Protein AF-A0A1Q6Q0C8-F1 (afdb_monomer)

Secondary structure (DSSP, 8-state):
---SS---THHHHHHHHHHHHH-SS--HHHHHHHTT--SHHHHHHHHHHHHHHHHHHHHHHHTT--HHHHHHHHHHHHHHS-HHHHHHHHHHHHHTT--

Solvent-accessible surface area (backbone atoms only — not comparable to full-atom values): 5776 Å² total; per-residue (Å²): 143,89,85,91,80,82,65,49,73,63,48,57,60,48,43,50,53,58,39,54,77,75,34,100,72,75,51,75,67,56,51,29,50,75,73,65,36,81,44,77,66,38,51,53,51,51,52,52,43,51,53,38,31,54,52,43,20,56,49,35,35,69,77,67,39,56,67,71,58,16,46,60,49,17,47,54,42,46,76,70,58,51,71,68,58,48,53,52,49,54,48,53,50,64,74,67,66,78,120

Foldseek 3Di:
DDDLQPDFPVLQVVLVVVVVVVDVDDDPCSSCVVSPVNDPVSVVVVVQLVVQLVLQLVVVVLVVDPSVVSNVVSSVCSRPDDPVRSVVSVCVCVVVPSD

Structure (mmCIF, N/CA/C/O backbone):
data_AF-A0A1Q6Q0C8-F1
#
_entry.id   AF-A0A1Q6Q0C8-F1
#
loop_
_atom_site.group_PDB
_atom_site.id
_atom_site.type_symbol
_atom_site.label_atom_id
_atom_site.label_alt_id
_atom_site.label_comp_id
_atom_site.label_asym_id
_atom_site.label_entity_id
_atom_site.label_seq_id
_atom_site.pdbx_PDB_ins_code
_atom_site.Cartn_x
_atom_site.Cartn_y
_atom_site.Cartn_z
_atom_site.occupancy
_atom_site.B_iso_or_equiv
_atom_site.auth_seq_id
_atom_site.auth_comp_id
_atom_site.auth_asym_id
_atom_site.auth_atom_id
_atom_site.pdbx_PDB_model_num
ATOM 1 N N . MET A 1 1 ? -21.665 -11.788 7.758 1.00 43.53 1 MET A N 1
ATOM 2 C CA . MET A 1 1 ? -20.644 -10.866 8.292 1.00 43.53 1 MET A CA 1
ATOM 3 C C . MET A 1 1 ? -19.365 -11.117 7.520 1.00 43.53 1 MET A C 1
ATOM 5 O O . MET A 1 1 ? -18.781 -12.157 7.768 1.00 43.53 1 MET A O 1
ATOM 9 N N . SER A 1 2 ? -18.986 -10.247 6.582 1.00 38.97 2 SER A N 1
ATOM 10 C CA . SER A 1 2 ? -17.627 -10.183 6.005 1.00 38.97 2 SER A CA 1
ATOM 11 C C . SER A 1 2 ? -17.652 -9.330 4.737 1.00 38.97 2 SER A C 1
ATOM 13 O O . SER A 1 2 ? -18.251 -9.757 3.755 1.00 38.97 2 SER A O 1
ATOM 15 N N . ASN A 1 3 ? -17.053 -8.137 4.787 1.00 40.44 3 ASN A N 1
ATOM 16 C CA . ASN A 1 3 ? -16.285 -7.512 3.694 1.00 40.44 3 ASN A CA 1
ATOM 17 C C . ASN A 1 3 ? -15.950 -6.060 4.065 1.00 40.44 3 ASN A C 1
ATOM 19 O O . ASN A 1 3 ? -16.523 -5.130 3.520 1.00 40.44 3 ASN A O 1
ATOM 23 N N . VAL A 1 4 ? -15.032 -5.867 5.016 1.00 41.34 4 VAL A N 1
ATOM 24 C CA . VAL A 1 4 ? -14.479 -4.530 5.340 1.00 41.34 4 VAL A CA 1
ATOM 25 C C . VAL A 1 4 ? -13.006 -4.429 4.905 1.00 41.34 4 VAL A C 1
ATOM 27 O O . VAL A 1 4 ? -12.299 -3.512 5.283 1.00 41.34 4 VAL A O 1
ATOM 30 N N . LEU A 1 5 ? -12.504 -5.390 4.120 1.00 40.50 5 LEU A N 1
ATOM 31 C CA . LEU A 1 5 ? -11.071 -5.505 3.810 1.00 40.50 5 LEU A CA 1
ATOM 32 C C . LEU A 1 5 ? -10.750 -5.465 2.306 1.00 40.50 5 LEU A C 1
ATOM 34 O O . LEU A 1 5 ? -9.629 -5.785 1.935 1.00 40.50 5 LEU A O 1
ATOM 38 N N . ASN A 1 6 ? -11.708 -5.110 1.439 1.00 47.34 6 ASN A N 1
ATOM 39 C CA . ASN A 1 6 ? -11.509 -5.164 -0.019 1.00 47.34 6 ASN A CA 1
ATOM 40 C C . ASN A 1 6 ? -11.200 -3.814 -0.691 1.00 47.34 6 ASN A C 1
ATOM 42 O O . ASN A 1 6 ? -11.198 -3.735 -1.911 1.00 47.34 6 ASN A O 1
ATOM 46 N N . GLU A 1 7 ? -10.946 -2.740 0.046 1.00 44.62 7 GLU A N 1
ATOM 47 C CA . GLU A 1 7 ? -10.798 -1.421 -0.580 1.00 44.62 7 GLU A CA 1
ATOM 48 C C . GLU A 1 7 ? -9.386 -0.886 -0.338 1.00 44.62 7 GLU A C 1
ATOM 50 O O . GLU A 1 7 ? -9.130 0.041 0.428 1.00 44.62 7 GLU A O 1
ATOM 55 N N . SER A 1 8 ? -8.476 -1.603 -1.001 1.00 61.62 8 SER A N 1
ATOM 56 C CA . SER A 1 8 ? -7.214 -1.151 -1.589 1.00 61.62 8 SER A CA 1
ATOM 57 C C . SER A 1 8 ? -7.218 0.361 -1.883 1.00 61.62 8 SER A C 1
ATOM 59 O O . SER A 1 8 ? -8.232 0.878 -2.333 1.00 61.62 8 SER A O 1
ATOM 61 N N . ALA A 1 9 ? -6.100 1.045 -1.599 1.00 46.41 9 ALA A N 1
ATOM 62 C CA . ALA A 1 9 ? -5.702 2.457 -1.805 1.00 46.41 9 ALA A CA 1
ATOM 63 C C . ALA A 1 9 ? -6.622 3.461 -2.557 1.00 46.41 9 ALA A C 1
ATOM 65 O O . ALA A 1 9 ? -6.619 4.647 -2.211 1.00 46.41 9 ALA A O 1
ATOM 66 N N . GLU A 1 10 ? -7.414 3.031 -3.539 1.00 48.78 10 GLU A N 1
ATOM 67 C CA . GLU A 1 10 ? -8.526 3.781 -4.136 1.00 48.78 10 GLU A CA 1
ATOM 68 C C . GLU A 1 10 ? -9.459 4.364 -3.068 1.00 48.78 10 GLU A C 1
ATOM 70 O O . GLU A 1 10 ? -9.798 5.541 -3.150 1.00 48.78 10 GLU A O 1
ATOM 75 N N . ASN A 1 11 ? -9.739 3.630 -1.987 1.00 61.69 11 ASN A N 1
ATOM 76 C CA . ASN A 1 11 ? -10.649 4.106 -0.943 1.00 61.69 11 ASN A CA 1
ATOM 77 C C . ASN A 1 11 ? -10.144 5.342 -0.197 1.00 61.69 11 ASN A C 1
ATOM 79 O O . ASN A 1 11 ? -10.934 6.157 0.263 1.00 61.69 11 ASN A O 1
ATOM 83 N N . TYR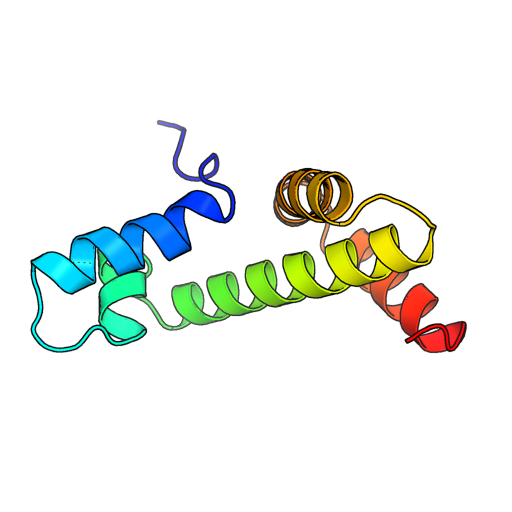 A 1 12 ? -8.826 5.506 -0.043 1.00 66.75 12 TYR A N 1
ATOM 84 C CA . TYR A 1 12 ? -8.268 6.627 0.716 1.00 66.75 12 TYR A CA 1
ATOM 85 C C . TYR A 1 12 ? -8.309 7.919 -0.105 1.00 66.75 12 TYR A C 1
ATOM 87 O O . TYR A 1 12 ? -8.732 8.960 0.397 1.00 66.75 12 TYR A O 1
ATOM 95 N N . LEU A 1 13 ? -7.921 7.850 -1.384 1.00 62.22 13 LEU A N 1
ATOM 96 C CA . LEU A 1 13 ? -8.008 8.982 -2.312 1.00 62.22 13 LEU A CA 1
ATOM 97 C C . LEU A 1 13 ? -9.463 9.317 -2.660 1.00 62.22 13 LEU A C 1
ATOM 99 O O . LEU A 1 13 ? -9.816 10.495 -2.723 1.00 62.22 13 LEU A O 1
ATOM 103 N N . GLU A 1 14 ? -10.318 8.306 -2.812 1.00 69.62 14 GLU A N 1
ATOM 104 C CA . GLU A 1 14 ? -11.760 8.475 -2.996 1.00 69.62 14 GLU A CA 1
ATOM 105 C C . GLU A 1 14 ? -12.409 9.081 -1.748 1.00 69.62 14 GLU A C 1
ATOM 107 O O . GLU A 1 14 ? -13.160 10.048 -1.857 1.00 69.62 14 GLU A O 1
ATOM 112 N N . THR A 1 15 ? -12.037 8.626 -0.549 1.00 74.25 15 THR A N 1
ATOM 113 C CA . THR A 1 15 ? -12.501 9.224 0.712 1.00 74.25 15 THR A CA 1
ATOM 114 C C . THR A 1 15 ? -12.049 10.676 0.838 1.00 74.25 15 THR A C 1
ATOM 116 O O . THR A 1 15 ? -12.844 11.535 1.218 1.00 74.25 15 THR A O 1
ATOM 119 N N . ILE A 1 16 ? -10.805 10.999 0.474 1.00 75.62 16 ILE A N 1
ATOM 120 C CA . ILE A 1 16 ? -10.331 12.390 0.434 1.00 75.62 16 ILE A CA 1
ATOM 121 C C . ILE A 1 16 ? -11.170 13.215 -0.545 1.00 75.62 16 ILE A C 1
ATOM 123 O O . ILE A 1 16 ? -11.597 14.316 -0.194 1.00 75.62 16 ILE A O 1
ATOM 127 N N . LEU A 1 17 ? -11.444 12.693 -1.744 1.00 74.56 17 LEU A N 1
ATOM 128 C CA . LEU A 1 17 ? -12.253 13.375 -2.752 1.00 74.56 17 LEU A CA 1
ATOM 129 C C . LEU A 1 17 ? -13.685 13.619 -2.249 1.00 74.56 17 LEU A C 1
ATOM 131 O O . LEU A 1 17 ? -14.164 14.753 -2.301 1.00 74.56 17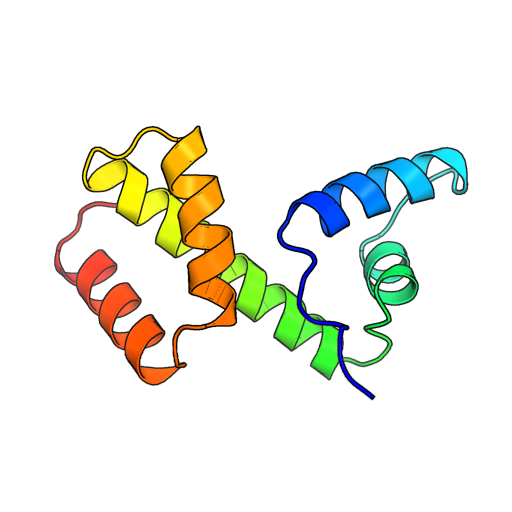 LEU A O 1
ATOM 135 N N . ILE A 1 18 ? -14.336 12.601 -1.690 1.00 75.94 18 ILE A N 1
ATOM 136 C CA . ILE A 1 18 ? -15.685 12.681 -1.111 1.00 75.94 18 ILE A CA 1
ATOM 137 C C . ILE A 1 18 ? -15.726 13.697 0.036 1.00 75.94 18 ILE A C 1
ATOM 139 O O . ILE A 1 18 ? -16.631 14.532 0.100 1.00 75.94 18 ILE A O 1
ATOM 143 N N . LEU A 1 19 ? -14.750 13.658 0.944 1.00 78.94 19 LEU A N 1
ATOM 144 C CA . LEU A 1 19 ? -14.687 14.577 2.079 1.00 78.94 19 LEU A CA 1
ATOM 145 C C . LEU A 1 19 ? -14.368 16.009 1.639 1.00 78.94 19 LEU A C 1
ATOM 147 O O . LEU A 1 19 ? -14.909 16.940 2.228 1.00 78.94 19 LEU A O 1
ATOM 151 N N . SER A 1 20 ? -13.577 16.207 0.581 1.00 79.06 20 SER A N 1
ATOM 152 C CA . SER A 1 20 ? -13.256 17.543 0.048 1.00 79.06 20 SER A CA 1
ATOM 153 C C . SER A 1 20 ? -14.472 18.272 -0.530 1.00 79.06 20 SER A C 1
ATOM 155 O O . SER A 1 20 ? -14.510 19.499 -0.551 1.00 79.06 20 SER A O 1
ATOM 157 N N . GLN A 1 21 ? -15.495 17.524 -0.956 1.00 82.25 21 GLN A N 1
ATOM 158 C CA . GLN A 1 21 ? -16.769 18.077 -1.421 1.00 82.25 21 GLN A CA 1
ATOM 159 C C . GLN A 1 21 ? -17.720 18.420 -0.264 1.00 82.25 21 GLN A C 1
ATOM 161 O O . GLN A 1 21 ? -18.634 19.226 -0.437 1.00 82.25 21 GLN A O 1
ATOM 166 N N . LYS A 1 22 ? -17.526 17.807 0.912 1.00 79.94 22 LYS A N 1
ATOM 167 C CA . LYS A 1 22 ? -18.402 17.948 2.088 1.00 79.94 22 LYS A CA 1
ATOM 168 C C . LYS A 1 22 ? -17.835 18.887 3.155 1.00 79.94 22 LYS A C 1
ATOM 170 O O . LYS A 1 22 ? -18.604 19.474 3.914 1.00 79.94 22 LYS A O 1
ATOM 175 N N . LEU A 1 23 ? -16.512 19.005 3.248 1.00 80.81 23 LEU A N 1
ATOM 176 C CA . LEU A 1 23 ? -15.807 19.738 4.295 1.00 80.81 23 LEU A CA 1
ATOM 177 C C . LEU A 1 23 ? -14.907 20.820 3.683 1.00 80.81 23 LEU A C 1
ATOM 179 O O . LEU A 1 23 ? -14.208 20.551 2.710 1.00 80.81 23 LEU A O 1
ATOM 183 N N . PRO A 1 24 ? -14.846 22.024 4.281 1.00 79.00 24 PRO A N 1
ATOM 184 C CA . PRO A 1 24 ? -13.958 23.087 3.807 1.00 79.00 24 PRO A CA 1
ATOM 185 C C . PRO A 1 24 ? -12.469 22.740 3.964 1.00 79.00 24 PRO A C 1
ATOM 187 O O . PRO A 1 24 ? -11.635 23.295 3.254 1.00 79.00 24 PRO A O 1
ATOM 190 N N . VAL A 1 25 ? -12.128 21.834 4.888 1.00 79.50 25 VAL A N 1
ATOM 191 C CA . VAL A 1 25 ? -10.780 21.283 5.081 1.00 79.50 25 VAL A CA 1
ATOM 192 C C . VAL A 1 25 ? -10.913 19.824 5.510 1.00 79.50 25 VAL A C 1
ATOM 194 O O . VAL A 1 25 ? -11.637 19.530 6.461 1.00 79.50 25 VAL A O 1
ATOM 197 N N . VAL A 1 26 ? -10.194 18.924 4.838 1.00 76.06 26 VAL A N 1
ATOM 198 C CA . VAL A 1 26 ? -10.132 17.494 5.177 1.00 76.06 26 VAL A CA 1
ATOM 199 C C . VAL A 1 26 ? -8.914 17.243 6.057 1.00 76.06 26 VAL A C 1
ATOM 201 O O . VAL A 1 26 ? -7.791 17.567 5.671 1.00 76.06 26 VAL A O 1
ATOM 204 N N . ARG A 1 27 ? -9.113 16.664 7.242 1.00 77.56 27 ARG A N 1
ATOM 205 C CA . ARG A 1 27 ? -8.024 16.253 8.139 1.00 77.56 27 ARG A CA 1
ATOM 20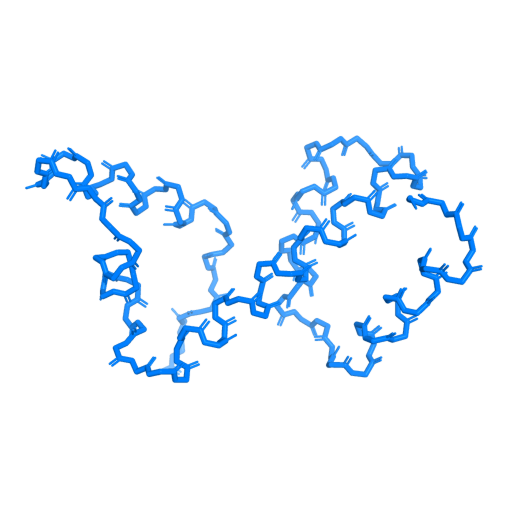6 C C . ARG A 1 27 ? -7.955 14.735 8.210 1.00 77.56 27 ARG A C 1
ATOM 208 O O . ARG A 1 27 ? -8.942 14.041 7.984 1.00 77.56 27 ARG A O 1
ATOM 215 N N . SER A 1 28 ? -6.808 14.213 8.630 1.00 67.81 28 SER A N 1
ATOM 216 C CA . SER A 1 28 ? -6.580 12.768 8.765 1.00 67.81 28 SER A CA 1
ATOM 217 C C . SER A 1 28 ? -7.593 12.077 9.692 1.00 67.81 28 SER A C 1
ATOM 219 O O . SER A 1 28 ? -7.967 10.933 9.462 1.00 67.81 28 SER A O 1
ATOM 221 N N . VAL A 1 29 ? -8.094 12.792 10.705 1.00 65.06 29 VAL A N 1
ATOM 222 C CA . VAL A 1 29 ? -9.176 12.341 11.600 1.00 65.06 29 VAL A CA 1
ATOM 223 C C . VAL A 1 29 ? -10.511 12.162 10.870 1.00 65.06 29 VAL A C 1
ATOM 225 O O . VAL A 1 29 ? -11.273 11.260 11.204 1.00 65.06 29 VAL A O 1
ATOM 228 N N . ASP A 1 30 ? -10.803 12.994 9.874 1.00 74.69 30 ASP A N 1
ATOM 229 C CA . ASP A 1 30 ? -12.060 12.935 9.130 1.00 74.69 30 ASP A CA 1
ATOM 230 C C . ASP A 1 30 ? -12.055 11.712 8.189 1.00 74.69 30 ASP A C 1
ATOM 232 O O . ASP A 1 30 ? -13.035 10.975 8.134 1.00 74.69 30 ASP A O 1
ATOM 236 N N . ILE A 1 31 ? -10.905 11.417 7.569 1.00 73.75 31 ILE A N 1
ATOM 237 C CA . ILE A 1 31 ? -10.680 10.212 6.749 1.00 73.75 31 ILE A CA 1
ATOM 238 C C . ILE A 1 31 ? -10.773 8.944 7.604 1.00 73.75 31 ILE A C 1
ATOM 240 O O . ILE A 1 31 ? -11.476 8.003 7.250 1.00 73.75 31 ILE A O 1
ATOM 244 N N . ALA A 1 32 ? -10.112 8.932 8.765 1.00 68.38 32 ALA A N 1
ATOM 245 C CA . ALA A 1 32 ? -10.173 7.810 9.697 1.00 68.38 32 ALA A CA 1
ATOM 246 C C . ALA A 1 32 ? -11.607 7.552 10.188 1.00 68.38 32 ALA A C 1
ATOM 248 O O . ALA A 1 32 ? -12.018 6.402 10.297 1.00 68.38 32 ALA A O 1
ATOM 249 N N . ASN A 1 33 ? -12.392 8.602 10.441 1.00 69.31 33 ASN A N 1
ATOM 250 C CA . ASN A 1 33 ? -13.797 8.466 10.824 1.00 69.31 33 ASN A CA 1
ATOM 251 C C . ASN A 1 33 ? -14.676 7.918 9.692 1.00 69.31 33 ASN A C 1
ATOM 253 O O . ASN A 1 33 ? -15.511 7.057 9.972 1.00 69.31 33 ASN A O 1
ATOM 257 N N . GLU A 1 34 ? -14.490 8.393 8.457 1.00 74.69 34 GLU A N 1
ATOM 258 C CA . GLU A 1 34 ? -15.238 7.926 7.278 1.00 74.69 34 GLU A CA 1
ATOM 259 C C . GLU A 1 34 ? -14.918 6.454 6.970 1.00 74.69 34 GLU A C 1
ATOM 261 O O . GLU A 1 34 ? -15.820 5.664 6.711 1.00 74.69 34 GLU A O 1
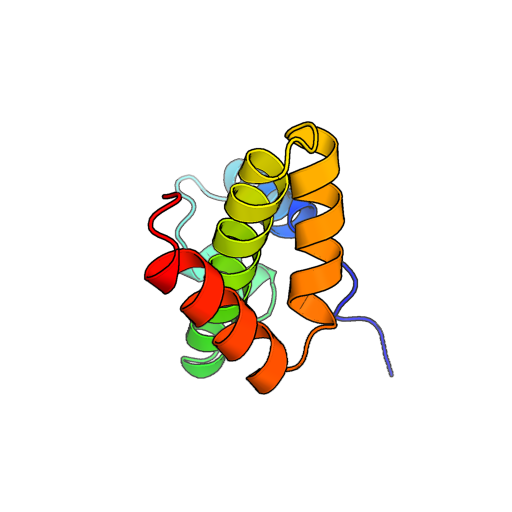ATOM 266 N N . LEU A 1 35 ? -13.653 6.053 7.136 1.00 69.19 35 LEU A N 1
ATOM 267 C CA . LEU A 1 35 ? -13.192 4.667 6.993 1.00 69.19 35 LEU A CA 1
ATOM 268 C C . LEU A 1 35 ? -13.455 3.788 8.237 1.00 69.19 35 LEU A C 1
ATOM 270 O O . LEU A 1 35 ? -13.085 2.616 8.268 1.00 69.19 35 LEU A O 1
ATOM 274 N N . GLY A 1 36 ? -14.086 4.324 9.287 1.00 63.72 36 GLY A N 1
ATOM 275 C CA . GLY A 1 36 ? -14.474 3.567 10.486 1.00 63.72 36 GLY A CA 1
ATOM 276 C C . GLY A 1 36 ? -13.365 3.318 11.523 1.00 63.72 36 GLY A C 1
ATOM 277 O O . GLY A 1 36 ? -13.601 2.645 12.530 1.00 63.72 36 GLY A O 1
ATOM 278 N N . PHE A 1 37 ? -12.179 3.902 11.359 1.00 62.22 37 PHE A N 1
ATOM 279 C CA . PHE A 1 37 ? -11.051 3.849 12.295 1.00 62.22 37 PHE A CA 1
ATOM 280 C C . PHE A 1 37 ? -11.205 4.865 13.444 1.00 62.22 37 PHE A C 1
ATOM 282 O O . PHE A 1 37 ? -10.501 5.867 13.529 1.00 62.22 37 PHE A O 1
ATOM 289 N N . LYS A 1 38 ? -12.130 4.610 14.376 1.00 53.03 38 LYS A N 1
ATOM 290 C CA . LYS A 1 38 ? -12.455 5.524 15.500 1.00 53.03 38 LYS A CA 1
ATOM 291 C C . LYS A 1 38 ? -11.559 5.403 16.743 1.00 53.03 38 LYS A C 1
ATOM 293 O O . LYS A 1 38 ? -11.893 5.937 17.798 1.00 53.03 38 LYS A O 1
ATOM 298 N N . THR A 1 39 ? -10.446 4.678 16.670 1.00 60.84 39 THR A N 1
ATOM 299 C CA . THR A 1 39 ? -9.614 4.346 17.842 1.00 60.84 39 THR A CA 1
ATOM 300 C C . THR A 1 39 ? -8.130 4.609 17.572 1.00 60.84 39 THR A C 1
ATOM 302 O O . THR A 1 39 ? -7.715 4.513 16.418 1.00 60.84 39 THR A O 1
ATOM 305 N N . PRO A 1 40 ? -7.302 4.895 18.601 1.00 57.69 40 PRO A N 1
ATOM 306 C CA . PRO A 1 40 ? -5.843 4.988 18.457 1.00 57.69 40 PRO A CA 1
ATOM 307 C C . PRO A 1 40 ? -5.229 3.761 17.767 1.00 57.69 40 PRO A C 1
ATOM 309 O O . PRO A 1 40 ? -4.335 3.896 16.938 1.00 57.69 40 PRO A O 1
ATOM 312 N N . SER A 1 41 ? -5.791 2.577 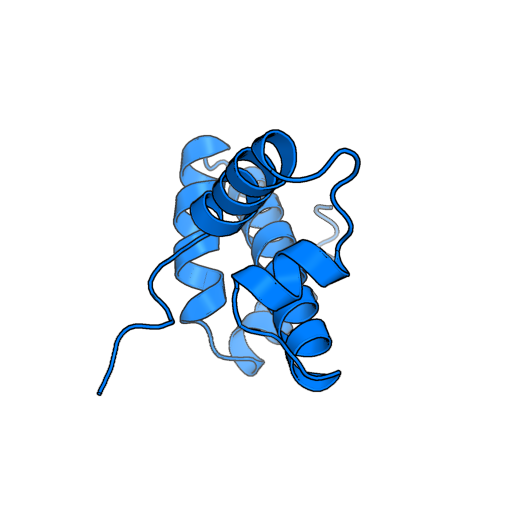18.020 1.00 60.97 41 SER A N 1
ATOM 313 C CA . SER A 1 41 ? -5.431 1.339 17.326 1.00 60.97 41 SER A CA 1
ATOM 314 C C . SER A 1 41 ? -5.785 1.354 15.835 1.00 60.97 41 SER A C 1
ATOM 316 O O . SER A 1 41 ? -5.066 0.777 15.031 1.00 60.97 41 SER A O 1
ATOM 318 N N . GLY A 1 42 ? -6.861 2.036 15.432 1.00 62.12 42 GLY A N 1
ATOM 319 C CA . GLY A 1 42 ? -7.204 2.226 14.020 1.00 62.12 42 GLY A CA 1
ATOM 320 C C . GLY A 1 42 ? -6.170 3.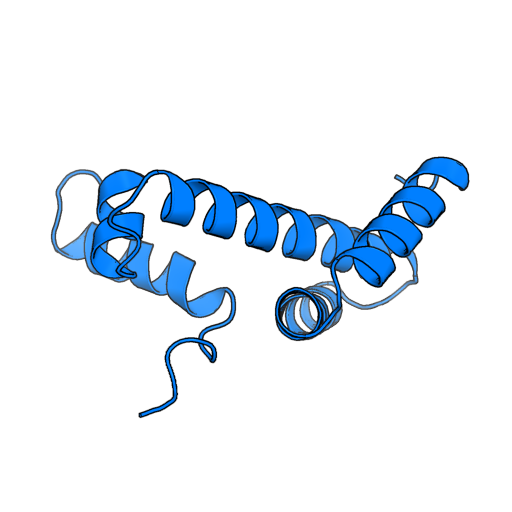063 13.263 1.00 62.12 42 GLY A C 1
ATOM 321 O O . GLY A 1 42 ? -5.866 2.762 12.112 1.00 62.12 42 GLY A O 1
ATOM 322 N N . LEU A 1 43 ? -5.572 4.059 13.923 1.00 65.31 43 LEU A N 1
ATOM 323 C CA . LEU A 1 43 ? -4.501 4.870 13.339 1.00 65.31 43 LEU A CA 1
ATOM 324 C C . LEU A 1 43 ? -3.192 4.078 13.193 1.00 65.31 43 LEU A C 1
ATOM 326 O O . LEU A 1 43 ? -2.525 4.185 12.167 1.00 65.31 43 LEU A O 1
ATOM 330 N N . GLU A 1 44 ? -2.834 3.258 14.185 1.00 68.81 44 GLU A N 1
ATOM 331 C CA . GLU A 1 44 ? -1.687 2.342 14.081 1.00 68.81 44 GLU A CA 1
ATOM 332 C C . GLU A 1 44 ? -1.849 1.356 12.922 1.00 68.81 44 GLU A C 1
ATOM 334 O O . GLU A 1 44 ? -0.908 1.145 12.157 1.00 68.81 44 GLU A O 1
ATOM 339 N N . ILE A 1 45 ? -3.050 0.797 12.749 1.00 68.44 45 ILE A N 1
ATOM 340 C CA . ILE A 1 45 ? -3.352 -0.117 11.643 1.00 68.44 45 ILE A CA 1
ATOM 341 C C . ILE A 1 45 ? -3.219 0.600 10.294 1.00 68.44 45 ILE A C 1
ATOM 343 O O . ILE A 1 45 ? -2.597 0.057 9.382 1.00 68.44 45 ILE A O 1
ATOM 347 N N . ALA A 1 46 ? -3.739 1.824 10.171 1.00 66.94 46 ALA A N 1
ATOM 348 C CA . ALA A 1 46 ? -3.621 2.611 8.944 1.00 66.94 46 ALA A CA 1
ATOM 349 C C . ALA A 1 46 ? -2.154 2.909 8.587 1.00 66.94 46 ALA A C 1
ATOM 351 O O . ALA A 1 46 ? -1.745 2.712 7.443 1.00 66.94 46 ALA A O 1
ATOM 352 N N . ASN A 1 47 ? -1.342 3.308 9.571 1.00 72.69 47 ASN A N 1
ATOM 353 C CA . ASN A 1 47 ? 0.088 3.554 9.366 1.00 72.69 47 ASN A CA 1
ATOM 354 C C . ASN A 1 47 ? 0.841 2.282 8.955 1.00 72.69 47 ASN A C 1
ATOM 356 O O . ASN A 1 47 ? 1.677 2.335 8.057 1.00 72.69 47 ASN A O 1
ATOM 360 N N . MET A 1 48 ? 0.521 1.138 9.567 1.00 76.94 48 MET A N 1
ATOM 361 C CA . MET A 1 48 ? 1.120 -0.152 9.213 1.00 76.94 48 MET A CA 1
ATOM 362 C C . MET A 1 48 ? 0.797 -0.550 7.766 1.00 76.94 48 MET A C 1
ATOM 364 O O . MET A 1 48 ? 1.672 -1.024 7.047 1.00 76.94 48 MET A O 1
ATOM 368 N N . ILE A 1 49 ? -0.449 -0.363 7.323 1.00 74.69 49 ILE A N 1
ATOM 369 C CA . ILE A 1 49 ? -0.859 -0.666 5.943 1.00 74.69 49 ILE A CA 1
ATOM 370 C C . ILE A 1 49 ? -0.147 0.272 4.961 1.00 74.69 49 ILE A C 1
ATOM 372 O O . ILE A 1 49 ? 0.418 -0.192 3.975 1.00 74.69 49 ILE A O 1
ATOM 376 N N . TYR A 1 50 ? -0.084 1.569 5.270 1.00 77.62 50 TYR A N 1
ATOM 377 C CA . TYR A 1 50 ? 0.610 2.552 4.438 1.00 77.62 50 TYR A CA 1
ATOM 378 C C . TYR A 1 50 ? 2.117 2.267 4.302 1.00 77.62 50 TYR A C 1
ATOM 380 O O . TYR A 1 50 ? 2.681 2.334 3.207 1.00 77.62 50 TYR A O 1
ATOM 388 N N . GLU A 1 51 ? 2.783 1.904 5.400 1.00 85.31 51 GLU A N 1
ATOM 389 C CA . GLU A 1 51 ? 4.194 1.503 5.382 1.00 85.31 51 GLU A CA 1
ATOM 390 C C . GLU A 1 51 ? 4.415 0.281 4.481 1.00 85.31 51 GLU A C 1
ATOM 392 O O . GLU A 1 51 ? 5.356 0.241 3.686 1.00 85.31 51 GLU A O 1
ATOM 397 N N . ARG A 1 52 ? 3.520 -0.707 4.566 1.00 88.75 52 ARG A N 1
ATOM 398 C CA . ARG A 1 52 ? 3.579 -1.898 3.719 1.00 88.75 52 ARG A CA 1
ATOM 399 C C . ARG A 1 52 ? 3.406 -1.559 2.247 1.00 88.75 52 ARG A C 1
ATOM 401 O O . ARG A 1 52 ? 4.217 -2.011 1.440 1.00 88.75 52 ARG A O 1
ATOM 408 N N . HIS A 1 53 ? 2.407 -0.742 1.919 1.00 86.62 53 HIS A N 1
ATOM 409 C CA . HIS A 1 53 ? 2.133 -0.302 0.553 1.00 86.62 53 HIS A CA 1
ATOM 410 C C . HIS A 1 53 ? 3.359 0.339 -0.088 1.00 86.62 53 HIS A C 1
ATOM 412 O O . HIS A 1 53 ? 3.792 -0.038 -1.179 1.00 86.62 53 HIS A O 1
ATOM 418 N N . THR A 1 54 ? 3.930 1.314 0.616 1.00 86.62 54 THR A N 1
ATOM 419 C CA . THR A 1 54 ? 5.026 2.137 0.106 1.00 86.62 54 THR A CA 1
ATOM 420 C C . THR A 1 54 ? 6.295 1.319 -0.091 1.00 86.62 54 THR A C 1
ATOM 422 O O . THR A 1 54 ? 6.888 1.394 -1.166 1.00 86.62 54 THR A O 1
ATOM 425 N N . LEU A 1 55 ? 6.661 0.478 0.882 1.00 92.19 55 LEU A N 1
ATOM 426 C CA . LEU A 1 55 ? 7.852 -0.366 0.790 1.00 92.19 55 LEU A CA 1
ATOM 427 C C . LEU A 1 55 ? 7.742 -1.407 -0.327 1.00 92.19 55 LEU A C 1
ATOM 429 O O . LEU A 1 55 ? 8.683 -1.579 -1.103 1.00 92.19 55 LEU A O 1
ATOM 433 N N . LEU A 1 56 ? 6.603 -2.099 -0.427 1.00 91.69 56 LEU A N 1
ATOM 434 C CA . LEU A 1 56 ? 6.388 -3.119 -1.456 1.00 91.69 56 LEU A CA 1
ATOM 435 C C . LEU A 1 56 ? 6.348 -2.499 -2.851 1.00 91.69 56 LEU A C 1
ATOM 437 O O . LEU A 1 56 ? 6.979 -3.028 -3.761 1.00 91.69 56 LEU A O 1
ATOM 441 N N . SER A 1 57 ? 5.678 -1.355 -3.005 1.00 90.38 57 SER A N 1
ATOM 442 C CA . SER A 1 57 ? 5.626 -0.632 -4.278 1.00 90.38 57 SER A CA 1
ATOM 443 C C . SER A 1 57 ? 7.020 -0.199 -4.721 1.00 90.38 57 SER A C 1
ATOM 445 O O . SER A 1 57 ? 7.425 -0.498 -5.843 1.00 90.38 57 SER A O 1
ATOM 447 N N . SER A 1 58 ? 7.792 0.453 -3.839 1.00 91.06 58 SER A N 1
ATOM 448 C CA . SER A 1 58 ? 9.151 0.896 -4.175 1.00 91.06 58 SER A CA 1
ATOM 449 C C . SER A 1 58 ? 10.067 -0.276 -4.503 1.00 91.06 58 SER A C 1
ATOM 451 O O . SER A 1 58 ? 10.869 -0.192 -5.428 1.00 91.06 58 SER A O 1
ATOM 453 N N . TRP A 1 59 ? 9.924 -1.383 -3.772 1.00 94.50 59 TRP A N 1
ATOM 454 C CA . TRP A 1 59 ? 10.728 -2.575 -3.993 1.00 94.50 59 TRP A CA 1
ATOM 455 C C . TRP A 1 59 ? 10.406 -3.245 -5.333 1.00 94.50 59 TRP A C 1
ATOM 457 O O . TRP A 1 59 ? 11.322 -3.540 -6.093 1.00 94.50 59 TRP A O 1
ATOM 467 N N . LEU A 1 60 ? 9.126 -3.422 -5.674 1.00 93.94 60 LEU A N 1
ATOM 468 C CA . LEU A 1 60 ? 8.710 -3.988 -6.963 1.00 93.94 60 LEU A CA 1
ATOM 469 C C . LEU A 1 60 ? 9.167 -3.122 -8.143 1.00 93.94 60 LEU A C 1
ATOM 471 O O . LEU A 1 60 ? 9.654 -3.657 -9.139 1.00 93.94 60 LEU A O 1
ATOM 475 N N . ILE A 1 61 ? 9.079 -1.794 -8.015 1.00 94.19 61 ILE A N 1
ATOM 476 C CA . ILE A 1 61 ? 9.625 -0.866 -9.016 1.00 94.19 61 ILE A CA 1
ATOM 477 C C . ILE A 1 61 ? 11.127 -1.096 -9.191 1.00 94.19 61 ILE A C 1
ATOM 479 O O . ILE A 1 61 ? 11.608 -1.166 -10.321 1.00 94.19 61 ILE A O 1
ATOM 483 N N . HIS A 1 62 ? 11.863 -1.270 -8.090 1.00 90.94 62 HIS A N 1
ATOM 484 C CA . HIS A 1 62 ? 13.300 -1.540 -8.143 1.00 90.94 62 HIS A CA 1
ATOM 485 C C . HIS A 1 62 ? 13.627 -2.870 -8.833 1.00 90.94 62 HIS A C 1
ATOM 487 O O . HIS A 1 62 ? 14.582 -2.955 -9.599 1.00 90.94 62 HIS A O 1
ATOM 493 N N . LEU A 1 63 ? 12.785 -3.890 -8.643 1.00 93.31 63 LEU A N 1
ATOM 494 C CA . LEU A 1 63 ? 12.882 -5.171 -9.351 1.00 93.31 63 LEU A CA 1
ATOM 495 C C . LEU A 1 63 ? 12.546 -5.073 -10.855 1.00 93.31 63 LEU A C 1
ATOM 497 O O . LEU A 1 63 ? 12.656 -6.071 -11.568 1.00 93.31 63 LEU A O 1
ATOM 501 N N . GLY A 1 64 ? 12.148 -3.896 -11.350 1.00 94.81 64 GLY A N 1
ATOM 502 C CA . GLY A 1 64 ? 11.852 -3.634 -12.760 1.00 94.81 64 GLY A CA 1
ATOM 503 C C . GLY A 1 64 ? 10.371 -3.720 -13.126 1.00 94.81 64 GLY A C 1
ATOM 504 O O . GLY A 1 64 ? 10.038 -3.747 -14.312 1.00 94.81 64 GLY A O 1
ATOM 505 N N . VAL A 1 65 ? 9.471 -3.769 -12.141 1.00 96.00 65 VAL A N 1
ATOM 506 C CA . VAL A 1 65 ? 8.023 -3.759 -12.384 1.00 96.00 65 VAL A CA 1
ATOM 507 C C . VAL A 1 65 ? 7.565 -2.329 -12.718 1.00 96.00 65 VAL A C 1
ATOM 509 O O . VAL A 1 65 ? 7.949 -1.387 -12.022 1.00 96.00 65 VAL A O 1
ATOM 512 N N . PRO A 1 66 ? 6.732 -2.124 -13.757 1.00 96.62 66 PRO A N 1
ATOM 513 C CA . PRO A 1 66 ? 6.121 -0.825 -14.038 1.00 96.62 66 PRO A CA 1
ATOM 514 C C . PRO A 1 66 ? 5.378 -0.258 -12.822 1.00 96.62 66 PRO A C 1
ATOM 516 O O . PRO A 1 66 ? 4.760 -1.005 -12.069 1.00 96.62 66 PRO A O 1
ATOM 519 N N . ALA A 1 67 ? 5.430 1.060 -12.621 1.00 89.56 67 ALA A N 1
ATOM 520 C CA . ALA A 1 67 ? 4.926 1.697 -11.400 1.00 89.56 67 ALA A CA 1
ATOM 521 C C . ALA A 1 67 ? 3.426 1.463 -11.141 1.00 89.56 67 ALA A C 1
ATOM 523 O O . ALA A 1 67 ? 3.017 1.306 -9.994 1.00 89.56 67 ALA A O 1
ATOM 524 N N . ASP A 1 68 ? 2.616 1.408 -12.196 1.00 85.38 68 ASP A N 1
ATOM 525 C CA . ASP A 1 68 ? 1.187 1.094 -12.141 1.00 85.38 68 ASP A CA 1
ATOM 526 C C . ASP A 1 68 ? 0.932 -0.351 -11.689 1.00 85.38 68 ASP A C 1
ATOM 528 O O . ASP A 1 68 ? 0.108 -0.593 -10.806 1.00 85.38 68 ASP A O 1
ATOM 532 N N . VAL A 1 69 ? 1.690 -1.306 -12.235 1.00 90.75 69 VAL A N 1
ATOM 533 C CA . VAL A 1 69 ? 1.616 -2.724 -11.851 1.00 90.75 69 VAL A CA 1
ATOM 534 C C . VAL A 1 69 ? 2.133 -2.929 -10.426 1.00 90.75 69 VAL A C 1
ATOM 536 O O . VAL A 1 69 ? 1.485 -3.596 -9.624 1.00 90.75 69 VAL A O 1
ATOM 539 N N . ALA A 1 70 ? 3.257 -2.301 -10.077 1.00 91.06 70 ALA A N 1
ATOM 540 C CA . ALA A 1 70 ? 3.856 -2.381 -8.750 1.00 91.06 70 ALA A CA 1
ATOM 541 C C . ALA A 1 70 ? 2.910 -1.861 -7.663 1.00 91.06 70 ALA A C 1
ATOM 543 O O . ALA A 1 70 ? 2.752 -2.514 -6.633 1.00 91.06 70 ALA A O 1
ATOM 544 N N . ALA A 1 71 ? 2.244 -0.729 -7.905 1.00 82.12 71 ALA A N 1
ATOM 545 C CA . ALA A 1 71 ? 1.251 -0.184 -6.986 1.00 82.12 71 ALA A CA 1
ATOM 546 C C . ALA A 1 71 ? 0.039 -1.119 -6.838 1.00 82.12 71 ALA A C 1
ATOM 548 O O . ALA A 1 71 ? -0.403 -1.390 -5.719 1.00 82.12 71 ALA A O 1
ATOM 549 N N . ALA A 1 72 ? -0.476 -1.658 -7.949 1.00 79.88 72 ALA A N 1
ATOM 550 C CA . ALA A 1 72 ? -1.614 -2.576 -7.934 1.00 79.88 72 ALA A CA 1
ATOM 551 C C . ALA A 1 72 ? -1.309 -3.888 -7.188 1.00 79.88 72 ALA A C 1
ATOM 553 O O . ALA A 1 72 ? -2.159 -4.403 -6.455 1.00 79.88 72 ALA A O 1
ATOM 554 N N . ASP A 1 73 ? -0.102 -4.426 -7.350 1.00 89.50 73 ASP A N 1
ATOM 555 C CA . ASP A 1 73 ? 0.319 -5.664 -6.696 1.00 89.50 73 ASP A CA 1
ATOM 556 C C . ASP A 1 73 ? 0.667 -5.443 -5.224 1.00 89.50 73 ASP A C 1
ATOM 558 O O . ASP A 1 73 ? 0.195 -6.200 -4.371 1.00 89.50 73 ASP A O 1
ATOM 562 N N . ALA A 1 74 ? 1.395 -4.373 -4.895 1.00 86.69 74 ALA A N 1
ATOM 563 C CA . ALA A 1 74 ? 1.671 -3.987 -3.512 1.00 86.69 74 ALA A CA 1
ATOM 564 C C . ALA A 1 74 ? 0.379 -3.821 -2.709 1.00 86.69 74 ALA A C 1
ATOM 566 O O . ALA A 1 74 ? 0.285 -4.330 -1.592 1.00 86.69 74 ALA A O 1
ATOM 567 N N . CYS A 1 75 ? -0.645 -3.21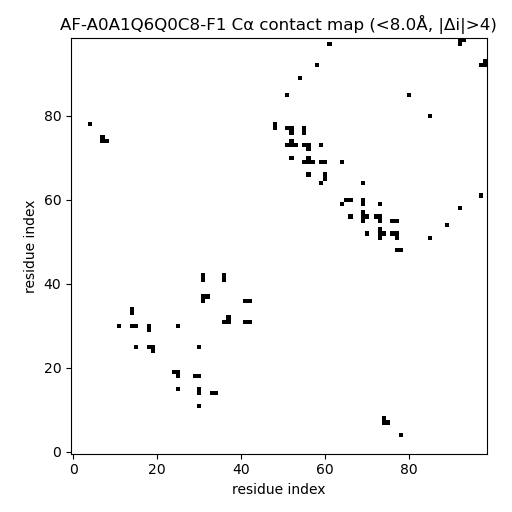4 -3.318 1.00 80.75 75 CYS A N 1
ATOM 568 C CA . CYS A 1 75 ? -1.935 -3.023 -2.673 1.00 80.75 75 CYS A CA 1
ATOM 569 C C . CYS A 1 75 ? -2.661 -4.335 -2.351 1.00 80.75 75 CYS A C 1
ATOM 571 O O . CYS A 1 75 ? -3.377 -4.428 -1.362 1.00 80.75 75 CYS A O 1
ATOM 573 N N . LYS A 1 76 ? -2.446 -5.399 -3.129 1.00 83.81 76 LYS A N 1
ATOM 574 C CA . LYS A 1 76 ? -2.954 -6.735 -2.777 1.00 83.81 76 LYS A CA 1
ATOM 575 C C . LYS A 1 76 ? -2.081 -7.386 -1.711 1.00 83.81 76 LYS A C 1
ATOM 577 O O . LYS A 1 76 ? -2.593 -7.999 -0.776 1.00 83.81 76 LYS A O 1
ATOM 582 N N . MET A 1 77 ? -0.763 -7.262 -1.854 1.00 85.75 77 MET A N 1
ATOM 583 C CA . MET A 1 77 ? 0.220 -7.893 -0.979 1.00 85.75 77 MET A CA 1
ATOM 584 C C . MET A 1 77 ? 0.134 -7.372 0.459 1.00 85.75 77 MET A C 1
ATOM 586 O O . MET A 1 77 ? 0.138 -8.175 1.389 1.00 85.75 77 MET A O 1
ATOM 590 N N . GLU A 1 78 ? -0.001 -6.063 0.669 1.00 80.19 78 GLU A N 1
ATOM 591 C CA . GLU A 1 78 ? -0.002 -5.442 2.003 1.00 80.19 78 GLU A CA 1
ATOM 592 C C . GLU A 1 78 ? -1.093 -5.972 2.942 1.00 80.19 78 GLU A C 1
ATOM 594 O O . GLU A 1 78 ? -0.907 -5.972 4.162 1.00 80.19 78 GLU A O 1
ATOM 599 N N . HIS A 1 79 ? -2.204 -6.459 2.385 1.00 74.50 79 HIS A N 1
ATOM 600 C CA . HIS A 1 79 ? -3.330 -6.996 3.144 1.00 74.50 79 HIS A CA 1
ATOM 601 C C . HIS A 1 79 ? -3.226 -8.503 3.405 1.00 74.50 79 HIS A C 1
ATOM 603 O O . HIS A 1 79 ? -3.818 -8.992 4.366 1.00 74.50 79 HIS A O 1
ATOM 609 N N . VAL A 1 80 ? -2.480 -9.247 2.580 1.00 81.06 80 VAL A N 1
ATOM 610 C CA . VAL A 1 80 ? -2.420 -10.720 2.653 1.00 81.06 80 VAL A CA 1
ATOM 611 C C . VAL A 1 80 ? -1.136 -11.250 3.279 1.00 81.06 80 VAL A C 1
ATOM 613 O O . VAL A 1 80 ? -1.139 -12.346 3.839 1.00 81.06 80 VAL A O 1
ATOM 616 N N . ILE A 1 81 ? -0.030 -10.505 3.200 1.00 85.25 81 ILE A N 1
ATOM 617 C CA . ILE A 1 81 ? 1.249 -10.981 3.732 1.00 85.25 81 ILE A CA 1
ATOM 618 C C . ILE A 1 81 ? 1.249 -10.941 5.262 1.00 85.25 81 ILE A C 1
ATOM 620 O O . ILE A 1 81 ? 0.759 -9.993 5.889 1.00 85.25 81 ILE A O 1
ATOM 624 N N . SER A 1 82 ? 1.850 -11.956 5.883 1.00 90.69 82 SER A N 1
ATOM 625 C CA . SER A 1 82 ? 2.014 -11.993 7.336 1.00 90.69 82 SER A CA 1
ATOM 626 C C . SER A 1 82 ? 3.021 -10.937 7.799 1.00 90.69 82 SER A C 1
ATOM 628 O O . SER A 1 82 ? 3.820 -10.415 7.008 1.00 90.69 82 SER A O 1
ATOM 630 N N . LYS A 1 83 ? 2.984 -10.587 9.087 1.00 87.50 83 LYS A N 1
ATOM 631 C CA . LYS A 1 83 ? 3.939 -9.633 9.665 1.00 87.50 83 LYS A CA 1
ATOM 632 C C . LYS A 1 83 ? 5.373 -10.140 9.498 1.00 87.50 83 LYS A C 1
ATOM 634 O O . LYS A 1 83 ? 6.242 -9.389 9.081 1.00 87.50 83 LYS A O 1
ATOM 639 N N . GLU A 1 84 ? 5.592 -11.425 9.744 1.00 93.50 84 GLU A N 1
ATOM 640 C CA . GLU A 1 84 ? 6.884 -12.103 9.633 1.00 93.50 84 GLU A CA 1
ATOM 641 C C . GLU A 1 84 ? 7.452 -12.017 8.212 1.00 93.50 84 GLU A C 1
ATOM 643 O O . GLU A 1 84 ? 8.627 -11.691 8.040 1.00 93.50 84 GLU A O 1
ATOM 648 N N . SER A 1 85 ? 6.619 -12.255 7.191 1.00 93.81 85 SER A N 1
ATOM 649 C CA . SER A 1 85 ? 7.028 -12.118 5.790 1.00 93.81 85 SER A CA 1
ATOM 650 C C . SER A 1 85 ? 7.383 -10.676 5.443 1.00 93.81 85 SER A C 1
ATOM 652 O O . SER A 1 85 ? 8.401 -10.441 4.796 1.00 93.81 85 SER A O 1
ATOM 654 N N . PHE A 1 86 ? 6.584 -9.708 5.899 1.00 93.06 86 PHE A N 1
ATOM 655 C CA . PHE A 1 86 ? 6.870 -8.297 5.651 1.00 93.06 86 PHE A CA 1
ATOM 656 C C . PHE A 1 86 ? 8.190 -7.854 6.289 1.00 93.06 86 PHE A C 1
ATOM 658 O O . PHE A 1 86 ? 9.006 -7.241 5.613 1.00 93.06 86 PHE A O 1
ATOM 665 N N . GLU A 1 87 ? 8.446 -8.215 7.548 1.00 93.62 87 GLU A N 1
ATOM 666 C CA . GLU A 1 87 ? 9.708 -7.879 8.222 1.00 93.62 87 GLU A CA 1
ATOM 667 C C . GLU A 1 87 ? 10.921 -8.523 7.539 1.00 93.62 87 GLU A C 1
ATOM 669 O O . GLU A 1 87 ? 11.989 -7.915 7.452 1.00 93.62 87 GLU A O 1
ATOM 674 N N . ALA A 1 88 ? 10.774 -9.745 7.018 1.00 94.31 88 ALA A N 1
ATOM 675 C CA . ALA A 1 88 ? 11.829 -10.397 6.248 1.00 94.31 88 ALA A CA 1
ATOM 676 C C . ALA A 1 88 ? 12.121 -9.661 4.931 1.00 94.31 88 ALA A C 1
ATOM 678 O O . ALA A 1 88 ? 13.291 -9.435 4.619 1.00 94.31 88 ALA A O 1
ATOM 679 N N . ILE A 1 89 ? 11.079 -9.249 4.197 1.00 92.31 89 ILE A N 1
ATOM 680 C CA . ILE A 1 89 ? 11.212 -8.442 2.974 1.00 92.31 89 ILE A CA 1
ATOM 681 C C . ILE A 1 89 ? 11.863 -7.102 3.309 1.00 92.31 89 ILE A C 1
ATOM 683 O O . ILE A 1 89 ? 12.876 -6.749 2.717 1.00 92.31 89 ILE A O 1
ATOM 687 N N . LYS A 1 90 ? 11.340 -6.391 4.309 1.00 91.88 90 LYS A N 1
ATOM 688 C CA . LYS A 1 90 ? 11.858 -5.103 4.770 1.00 91.88 90 LYS A CA 1
ATOM 689 C C . LYS A 1 90 ? 13.348 -5.180 5.096 1.00 91.88 90 LYS A C 1
ATOM 691 O O . LYS A 1 90 ? 14.128 -4.374 4.599 1.00 91.88 90 LYS A O 1
ATOM 696 N N . ARG A 1 91 ? 13.762 -6.184 5.875 1.00 92.81 91 ARG A N 1
ATOM 697 C CA . ARG A 1 91 ? 15.177 -6.419 6.187 1.00 92.81 91 ARG A CA 1
ATOM 698 C C . ARG A 1 91 ? 16.003 -6.654 4.924 1.00 92.81 91 ARG A C 1
ATOM 700 O O . ARG A 1 91 ? 17.039 -6.023 4.770 1.00 92.81 91 ARG A O 1
ATOM 707 N N . HIS A 1 92 ? 15.531 -7.503 4.014 1.00 90.56 92 HIS A N 1
ATOM 708 C CA . HIS A 1 92 ? 16.232 -7.787 2.763 1.00 90.56 92 HIS A CA 1
ATOM 709 C C . HIS A 1 92 ? 16.408 -6.537 1.888 1.00 90.56 92 HIS A C 1
ATOM 711 O O . HIS A 1 92 ? 17.487 -6.327 1.338 1.00 90.56 92 HIS A O 1
ATOM 717 N N . VAL A 1 93 ? 15.384 -5.685 1.794 1.00 89.00 93 VAL A N 1
ATOM 718 C CA . VAL A 1 93 ? 15.443 -4.417 1.049 1.00 89.00 93 VAL A CA 1
ATOM 719 C C . VAL A 1 93 ? 16.509 -3.482 1.633 1.00 89.00 93 VAL A C 1
ATOM 721 O O . VAL A 1 93 ? 17.312 -2.925 0.887 1.00 89.00 93 VAL A O 1
ATOM 724 N N . TYR A 1 94 ? 16.578 -3.350 2.962 1.00 85.62 94 TYR A N 1
ATOM 725 C CA . TYR A 1 94 ? 17.558 -2.472 3.615 1.00 85.62 94 TYR A CA 1
ATOM 726 C C . TYR A 1 94 ? 18.982 -3.043 3.662 1.00 85.62 94 TYR A C 1
ATOM 728 O O . TYR A 1 94 ? 19.947 -2.283 3.577 1.00 85.62 94 TYR A O 1
ATOM 736 N N . GLU A 1 95 ? 19.142 -4.361 3.788 1.00 82.25 95 GLU A N 1
ATOM 737 C CA . GLU A 1 95 ? 20.458 -5.015 3.824 1.00 82.25 95 GLU A 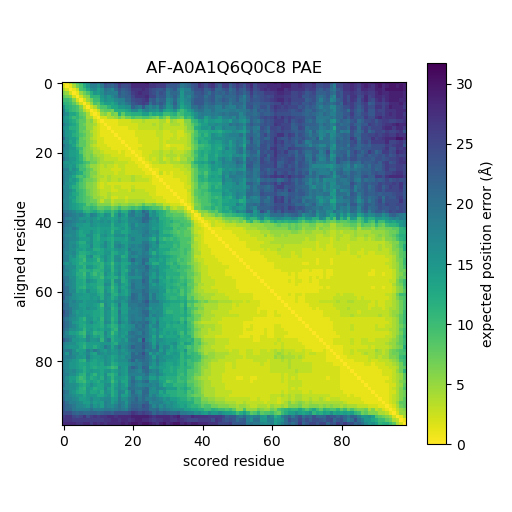CA 1
ATOM 738 C C . GLU A 1 95 ? 21.152 -5.010 2.459 1.00 82.25 95 GLU A C 1
ATOM 740 O O . GLU A 1 95 ? 22.376 -4.896 2.404 1.00 82.25 95 GLU A O 1
ATOM 745 N N . ASN A 1 96 ? 20.392 -5.067 1.362 1.00 73.19 96 ASN A N 1
ATOM 746 C CA . ASN A 1 96 ? 20.957 -5.040 0.011 1.00 73.19 96 ASN A CA 1
ATOM 747 C C . ASN A 1 96 ? 21.194 -3.627 -0.548 1.00 73.19 96 ASN A C 1
ATOM 749 O O . ASN A 1 96 ? 21.671 -3.517 -1.670 1.00 73.19 96 ASN A O 1
ATOM 753 N N . LYS A 1 97 ? 20.942 -2.555 0.228 1.00 58.66 97 LYS A N 1
ATOM 754 C CA . LYS A 1 97 ? 21.169 -1.147 -0.174 1.00 58.66 97 LYS A CA 1
ATOM 755 C C . LYS A 1 97 ? 20.712 -0.833 -1.610 1.00 58.66 97 LYS A C 1
ATOM 757 O O . LYS A 1 97 ? 21.466 -0.276 -2.403 1.00 58.66 97 LYS A O 1
ATOM 762 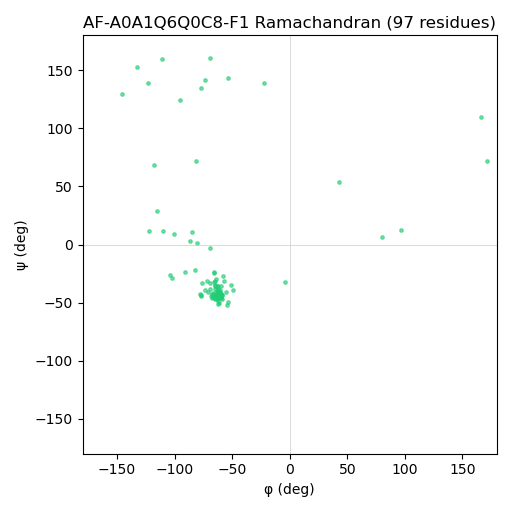N N . GLU A 1 98 ? 19.460 -1.146 -1.918 1.00 57.72 98 GLU A N 1
ATOM 763 C CA . GLU A 1 98 ? 18.832 -0.768 -3.192 1.00 57.72 98 GLU A CA 1
ATOM 764 C C . GLU A 1 98 ? 17.666 0.221 -3.004 1.00 57.72 98 GLU A C 1
ATOM 766 O O . GLU A 1 98 ? 16.734 0.263 -3.801 1.00 57.72 98 GLU A O 1
ATOM 771 N N . VAL A 1 99 ? 17.715 1.045 -1.946 1.00 50.09 99 VAL A N 1
ATOM 772 C CA . VAL A 1 99 ? 16.872 2.244 -1.761 1.00 50.09 99 VAL A CA 1
ATOM 773 C C . VAL A 1 99 ? 17.654 3.322 -1.016 1.00 50.09 99 VAL A C 1
ATOM 775 O O . VAL A 1 99 ? 18.328 2.971 -0.018 1.00 50.09 99 VAL A O 1
#

Radius of gyration: 15.22 Å; Cα contacts (8 Å, |Δi|>4): 58; chains: 1; bounding box: 42×35×32 Å

Sequence (99 aa):
MSNVLNESAENYLETILILSQKLPVVRSVDIANELGFKTPSGLEIANMIYERHTLLSSWLIHLGVPADVAAADACKMEHVISKESFEAIKRHVYENKEV

Nearest PDB structures (foldseek):
  2h09-assembly1_A-2  TM=6.072E-01  e=1.945E-02  Escherichia coli
  9c4d-assembly1_C  TM=6.513E-01  e=2.579E-02  Bacillus subtilis
  1on2-assembly1_B  TM=6.380E-01  e=6.013E-02  Bacillus subtilis
  1on1-assembly1_A  TM=6.582E-01  e=7.122E-02  Bacillus subtilis
  2ev0-assembly1_B  TM=6.525E-01  e=1.483E-01  Bacillus subtilis

Mean predicted aligned error: 11.5 Å

pLDDT: mean 76.02, std 15.23, range [38.97, 96.62]